Protein AF-A0A7S3UJT7-F1 (afdb_monomer)

Organism: Oxyrrhis marina (NCBI:txid2969)

Mean predicted aligned error: 4.23 Å

pLDDT: mean 93.32, std 10.32, range [44.09, 98.62]

Radius of gyration: 15.83 Å; Cα contacts (8 Å, |Δi|>4): 111; chains: 1; bounding box: 47×29×39 Å

Secondary structure (DSSP, 8-state):
-----S---------TTHHHHHHHHHHHHTTT----HHHHHHHHHHHHHTT-PPPHHHHHHHHHHHHHHHHHHHHT---HHHHHHHHHHHHHHHHHHHHHHHHHTT-------GGG-

Nearest PDB structures (foldseek):
  2cdq-assembly1_B  TM=8.897E-01  e=4.610E-05  Arabidopsis thaliana
  3c1m-assembly1_A  TM=7.711E-01  e=3.279E-04  Methanocaldococcus jannaschii
  3c1m-assembly1_D  TM=7.406E-01  e=3.657E-04  Methanocaldococcus jannaschii

Structure (mmCIF, N/CA/C/O backbone):
data_AF-A0A7S3UJT7-F1
#
_entry.id   AF-A0A7S3UJT7-F1
#
loop_
_atom_site.group_PDB
_atom_site.id
_atom_site.type_symbol
_atom_site.label_atom_id
_atom_site.label_alt_id
_atom_site.label_comp_id
_atom_site.label_asym_id
_atom_site.label_entity_id
_atom_site.label_seq_id
_atom_site.pdbx_PDB_ins_code
_atom_site.Cartn_x
_atom_site.Cartn_y
_atom_site.Cartn_z
_atom_site.occupancy
_atom_site.B_iso_or_equiv
_atom_site.auth_seq_id
_atom_site.auth_comp_id
_atom_site.auth_asym_id
_atom_site.auth_atom_id
_atom_site.pdbx_PDB_model_num
ATOM 1 N N . MET A 1 1 ? -31.298 -4.254 21.077 1.00 44.09 1 MET A N 1
ATOM 2 C CA . MET A 1 1 ? -30.503 -4.609 19.887 1.00 44.09 1 MET A CA 1
ATOM 3 C C . MET A 1 1 ? -29.507 -5.642 20.357 1.00 44.09 1 MET A C 1
ATOM 5 O O . MET A 1 1 ? -28.674 -5.320 21.192 1.00 44.09 1 MET A O 1
ATOM 9 N N . ASP A 1 2 ? -29.751 -6.896 19.992 1.00 46.78 2 ASP A N 1
ATOM 10 C CA . ASP A 1 2 ? -29.018 -8.056 20.496 1.00 46.78 2 ASP A CA 1
ATOM 11 C C . ASP A 1 2 ? -27.596 -8.023 19.927 1.00 46.78 2 ASP A C 1
ATOM 13 O O . ASP A 1 2 ? -27.404 -7.945 18.712 1.00 46.78 2 ASP A O 1
ATOM 17 N N . GLY A 1 3 ? -26.616 -7.927 20.822 1.00 50.81 3 GLY A N 1
ATOM 18 C CA . GLY A 1 3 ? -25.217 -7.734 20.475 1.00 50.81 3 GLY A CA 1
ATOM 19 C C . GLY A 1 3 ? -24.669 -8.958 19.756 1.00 50.81 3 GLY A C 1
ATOM 20 O O . GLY A 1 3 ? -24.910 -10.088 20.178 1.00 50.81 3 GLY A O 1
ATOM 21 N N . MET A 1 4 ? -23.894 -8.735 18.693 1.00 53.97 4 MET A N 1
ATOM 22 C CA . MET A 1 4 ? -23.047 -9.772 18.109 1.00 53.97 4 MET A CA 1
ATOM 23 C C . MET A 1 4 ? -22.121 -10.328 19.199 1.00 53.97 4 MET A C 1
ATOM 25 O O . MET A 1 4 ? -21.079 -9.759 19.507 1.00 53.97 4 MET A O 1
ATOM 29 N N . ARG A 1 5 ? -22.521 -11.444 19.815 1.00 59.72 5 ARG A N 1
ATOM 30 C CA . ARG A 1 5 ? -21.665 -12.269 20.667 1.00 59.72 5 ARG A CA 1
ATOM 31 C C . ARG A 1 5 ? -20.735 -13.064 19.756 1.00 59.72 5 ARG A C 1
ATOM 33 O O . ARG A 1 5 ? -21.047 -14.184 19.368 1.00 59.72 5 ARG A O 1
ATOM 40 N N . GLY A 1 6 ? -19.611 -12.464 19.394 1.00 71.25 6 GLY A N 1
ATOM 41 C CA . GLY A 1 6 ? -18.536 -13.121 18.661 1.00 71.25 6 GLY A CA 1
ATOM 42 C C . GLY A 1 6 ? -17.359 -12.177 18.453 1.00 71.25 6 GLY A C 1
ATOM 43 O O . GLY A 1 6 ? -17.537 -10.964 18.477 1.00 71.25 6 GLY A O 1
ATOM 44 N N . ASN A 1 7 ? -16.171 -12.744 18.242 1.00 82.31 7 ASN A N 1
ATOM 45 C CA . ASN A 1 7 ? -15.008 -12.026 17.721 1.00 82.31 7 ASN A CA 1
ATOM 46 C C . ASN A 1 7 ? -14.994 -12.242 16.197 1.00 82.31 7 ASN A C 1
ATOM 48 O O . ASN A 1 7 ? -14.422 -13.240 15.750 1.00 82.31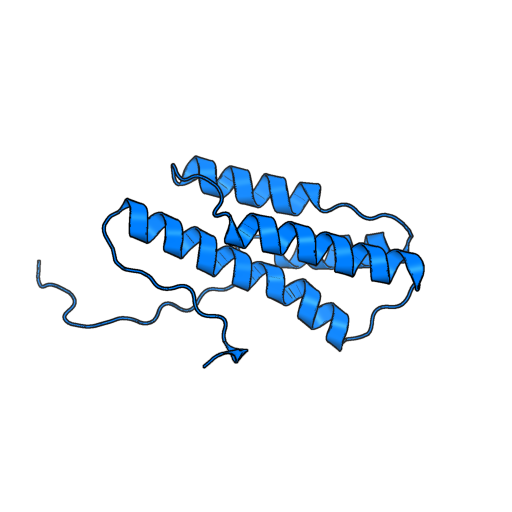 7 ASN A O 1
ATOM 52 N N . PRO A 1 8 ? -15.702 -11.418 15.396 1.00 90.25 8 PRO A N 1
ATOM 53 C CA . PRO A 1 8 ? -15.793 -11.630 13.958 1.00 90.25 8 PRO A CA 1
ATOM 54 C C . PRO A 1 8 ? -14.433 -11.434 13.285 1.00 90.25 8 PRO A C 1
ATOM 56 O O . PRO A 1 8 ? -13.636 -10.590 13.692 1.00 90.25 8 PRO A O 1
ATOM 59 N N . VAL A 1 9 ? -14.206 -12.186 12.209 1.00 93.06 9 VAL A N 1
ATOM 60 C CA . VAL A 1 9 ? -13.088 -11.965 11.289 1.00 93.06 9 VAL A CA 1
ATOM 61 C C . VAL A 1 9 ? -13.619 -11.208 10.080 1.00 93.06 9 VAL A C 1
ATOM 63 O O . VAL A 1 9 ? -14.593 -11.630 9.457 1.00 93.06 9 VAL A O 1
ATOM 66 N N . VAL A 1 10 ? -12.980 -10.087 9.756 1.00 93.69 10 VAL A N 1
ATOM 67 C CA . VAL A 1 10 ? -13.299 -9.274 8.580 1.00 93.69 10 VAL A CA 1
ATOM 68 C C . VAL A 1 10 ? -12.229 -9.525 7.525 1.00 93.69 10 VAL A C 1
ATOM 70 O O . VAL A 1 10 ? -11.044 -9.351 7.797 1.00 93.69 10 VAL A O 1
ATOM 73 N N . VAL A 1 11 ? -12.647 -9.933 6.328 1.00 94.81 11 VAL A N 1
ATOM 74 C CA . VAL A 1 11 ? -11.761 -10.139 5.174 1.00 94.81 11 VAL A CA 1
ATOM 75 C C . VAL A 1 11 ? -11.966 -8.982 4.207 1.00 94.81 11 VAL A C 1
ATOM 77 O O . VAL A 1 11 ? -13.104 -8.671 3.854 1.00 94.81 11 VAL A O 1
ATOM 80 N N . LEU A 1 12 ? -10.873 -8.340 3.797 1.00 93.75 12 LEU A N 1
ATOM 81 C CA . LEU A 1 12 ? -10.897 -7.167 2.927 1.00 93.75 12 LEU A CA 1
ATOM 82 C C . LEU A 1 12 ? -10.140 -7.431 1.630 1.00 93.75 12 LEU A C 1
ATOM 84 O O . LEU A 1 12 ? -9.112 -8.102 1.62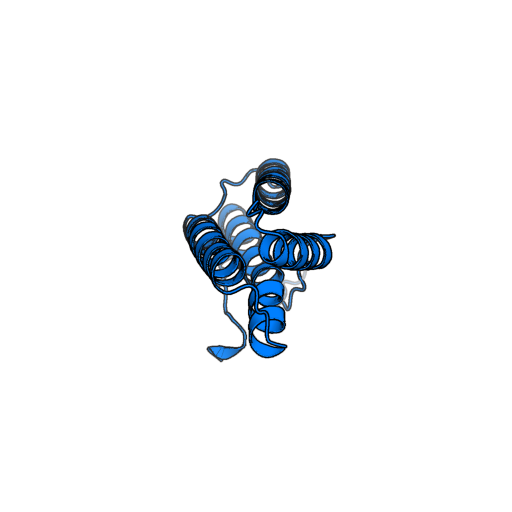3 1.00 93.75 12 LEU A O 1
ATOM 88 N N . SER A 1 13 ? -10.643 -6.838 0.553 1.00 93.12 13 SER A N 1
ATOM 89 C CA . SER A 1 13 ? -9.900 -6.636 -0.691 1.00 93.12 13 SER A CA 1
ATOM 90 C C . SER A 1 13 ? -9.244 -5.252 -0.695 1.00 93.12 13 SER A C 1
ATOM 92 O O . SER A 1 13 ? -9.559 -4.399 0.137 1.00 93.12 13 SER A O 1
ATOM 94 N N . ALA A 1 14 ? -8.389 -4.992 -1.686 1.00 92.12 14 ALA A N 1
ATOM 95 C CA . ALA A 1 14 ? -7.871 -3.652 -1.938 1.00 92.12 14 ALA A CA 1
ATOM 96 C C . ALA A 1 14 ? -9.003 -2.618 -2.126 1.00 92.12 14 ALA A C 1
ATOM 98 O O . ALA A 1 14 ? -10.086 -2.915 -2.637 1.00 92.12 14 ALA A O 1
ATOM 99 N N . MET A 1 15 ? -8.748 -1.373 -1.722 1.00 88.31 15 MET A N 1
ATOM 100 C CA .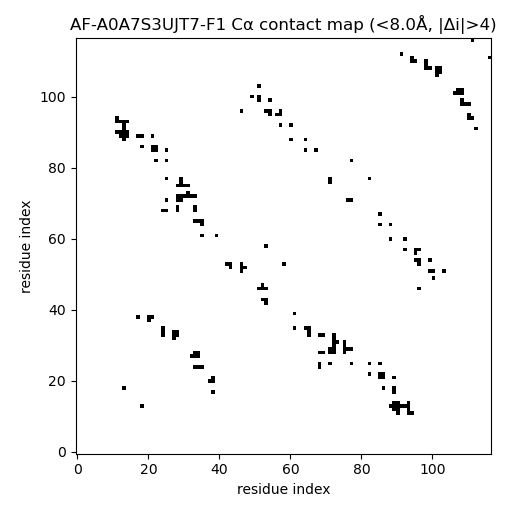 MET A 1 15 ? -9.766 -0.319 -1.692 1.00 88.31 15 MET A CA 1
ATOM 101 C C . MET A 1 15 ? -9.999 0.309 -3.070 1.00 88.31 15 MET A C 1
ATOM 103 O O . MET A 1 15 ? -9.153 1.027 -3.609 1.00 88.31 15 MET A O 1
ATOM 107 N N . GLY A 1 16 ? -11.192 0.115 -3.629 1.00 87.62 16 GLY A N 1
ATOM 108 C CA . GLY A 1 16 ? -11.600 0.776 -4.868 1.00 87.62 16 GLY A CA 1
ATOM 109 C C . GLY A 1 16 ? -10.712 0.388 -6.054 1.00 87.62 16 GLY A C 1
ATOM 110 O O . GLY A 1 16 ? -10.709 -0.761 -6.478 1.00 87.62 16 GLY A O 1
ATOM 111 N N . LYS A 1 17 ? -9.980 1.356 -6.622 1.00 85.75 17 LYS A N 1
ATOM 112 C CA . LYS A 1 17 ? -9.134 1.153 -7.816 1.00 85.75 17 LYS A CA 1
ATOM 113 C C . LYS A 1 17 ? -7.652 0.904 -7.500 1.00 85.75 17 LYS A C 1
ATOM 115 O O . LYS A 1 17 ? -6.847 0.900 -8.432 1.00 85.75 17 LYS A O 1
ATOM 120 N N . THR A 1 18 ? -7.272 0.687 -6.236 1.00 89.94 18 THR A N 1
ATOM 121 C CA . THR A 1 18 ? -5.848 0.579 -5.847 1.00 89.94 18 THR A CA 1
ATOM 122 C C . THR A 1 18 ? -5.111 -0.545 -6.564 1.00 89.94 18 THR A C 1
ATOM 124 O O . THR A 1 18 ? -3.987 -0.320 -6.994 1.00 89.94 18 THR A O 1
ATOM 127 N N . THR A 1 19 ? -5.730 -1.708 -6.791 1.00 92.44 19 THR A N 1
ATOM 128 C CA . THR A 1 19 ? -5.102 -2.796 -7.567 1.00 92.44 19 THR A CA 1
ATOM 129 C C . THR A 1 19 ? -4.664 -2.332 -8.957 1.00 92.44 19 THR A C 1
ATOM 131 O O . THR A 1 19 ? -3.531 -2.573 -9.365 1.00 92.44 19 THR A O 1
ATOM 134 N N . ASN A 1 20 ? -5.520 -1.590 -9.665 1.00 95.44 20 ASN A N 1
ATOM 135 C CA . ASN A 1 20 ? -5.188 -1.070 -10.992 1.00 95.44 20 ASN A CA 1
ATOM 136 C C . ASN A 1 20 ? -4.097 0.007 -10.928 1.00 95.44 20 ASN A C 1
ATOM 138 O O . ASN A 1 20 ? -3.238 0.057 -11.806 1.00 95.44 20 ASN A O 1
ATOM 142 N N . MET A 1 21 ? -4.109 0.854 -9.893 1.00 97.38 21 MET A N 1
ATOM 143 C CA . MET A 1 21 ? -3.063 1.862 -9.679 1.00 97.38 21 MET A CA 1
ATOM 144 C C . MET A 1 21 ? -1.700 1.207 -9.431 1.00 97.38 21 MET A C 1
ATOM 146 O O . MET A 1 21 ? -0.706 1.638 -10.002 1.00 97.38 21 MET A O 1
ATOM 150 N N . LEU A 1 22 ? -1.664 0.135 -8.636 1.00 98.00 22 LEU A N 1
ATOM 151 C CA . LEU A 1 22 ? -0.456 -0.633 -8.333 1.00 98.00 22 LEU A CA 1
ATOM 152 C C . LEU A 1 22 ? 0.124 -1.306 -9.583 1.00 98.00 22 LEU A C 1
ATOM 154 O O . LEU A 1 22 ? 1.323 -1.208 -9.833 1.00 98.00 22 LEU A O 1
ATOM 158 N N . LEU A 1 23 ? -0.728 -1.927 -10.404 1.00 97.06 23 LEU A N 1
ATOM 159 C CA . LEU A 1 23 ? -0.314 -2.510 -11.683 1.00 97.06 23 LEU A CA 1
ATOM 160 C C . LEU A 1 23 ? 0.212 -1.438 -12.649 1.00 97.06 23 LEU A C 1
ATOM 162 O O . LEU A 1 23 ? 1.278 -1.602 -13.232 1.00 97.06 23 LEU A O 1
ATOM 166 N N . THR A 1 24 ? -0.478 -0.299 -12.744 1.00 97.69 24 THR A N 1
ATOM 167 C CA . THR A 1 24 ? -0.041 0.835 -13.577 1.00 97.69 24 THR A CA 1
ATOM 168 C C . THR A 1 24 ? 1.304 1.401 -13.111 1.00 97.69 24 THR A C 1
ATOM 170 O O . THR A 1 24 ? 2.145 1.770 -13.934 1.00 97.69 24 THR A O 1
ATOM 173 N N . ALA A 1 25 ? 1.528 1.466 -11.796 1.00 97.94 25 ALA A N 1
ATOM 174 C CA . ALA A 1 25 ? 2.795 1.907 -11.226 1.00 97.94 25 ALA A CA 1
ATOM 175 C C . ALA A 1 25 ? 3.931 0.925 -11.559 1.00 97.94 25 ALA A C 1
ATOM 177 O O . ALA A 1 25 ? 5.021 1.366 -11.915 1.00 97.94 25 ALA A O 1
ATOM 178 N N . ALA A 1 26 ? 3.672 -0.387 -11.527 1.00 97.50 26 ALA A N 1
ATOM 179 C CA . ALA A 1 26 ? 4.639 -1.403 -11.949 1.00 97.50 26 ALA A CA 1
ATOM 180 C C . ALA A 1 26 ? 4.993 -1.278 -13.443 1.00 97.50 26 ALA A C 1
ATOM 182 O O . ALA A 1 26 ? 6.172 -1.242 -13.795 1.00 97.50 26 ALA A O 1
ATOM 183 N N . ASP A 1 27 ? 3.989 -1.118 -14.310 1.00 97.44 27 ASP A N 1
ATOM 184 C CA . ASP A 1 27 ? 4.182 -0.915 -15.754 1.00 97.44 27 ASP A CA 1
ATOM 185 C C . ASP A 1 27 ? 4.939 0.382 -16.079 1.00 97.44 27 ASP A C 1
ATOM 187 O O . ASP A 1 27 ? 5.659 0.463 -17.077 1.00 97.44 27 ASP A O 1
ATOM 191 N N . SER A 1 28 ? 4.757 1.422 -15.263 1.00 97.62 28 SER A N 1
ATOM 192 C CA . SER A 1 28 ? 5.482 2.690 -15.404 1.00 97.62 28 SER A CA 1
ATOM 193 C C . SER A 1 28 ? 6.918 2.565 -14.905 1.00 97.62 28 SER A C 1
ATOM 195 O O . SER A 1 28 ? 7.833 3.081 -15.549 1.00 97.62 28 SER A O 1
ATOM 197 N N . ALA A 1 29 ? 7.130 1.819 -13.818 1.00 98.12 29 ALA A N 1
ATOM 198 C CA . ALA A 1 29 ? 8.456 1.535 -13.290 1.00 98.12 29 ALA A CA 1
ATOM 199 C C . ALA A 1 29 ? 9.302 0.772 -14.313 1.00 98.12 29 ALA A C 1
ATOM 201 O O . ALA A 1 29 ? 10.440 1.159 -14.542 1.00 98.12 29 ALA A O 1
ATOM 202 N N . LEU A 1 30 ? 8.731 -0.208 -15.025 1.00 97.38 30 LEU A N 1
ATOM 203 C CA . LEU A 1 30 ? 9.403 -0.883 -16.149 1.00 97.38 30 LEU A CA 1
ATOM 204 C C . LEU A 1 30 ? 9.880 0.074 -17.254 1.00 97.38 30 LEU A C 1
ATOM 206 O O . LEU A 1 30 ? 10.780 -0.260 -18.015 1.00 97.38 30 LEU A O 1
ATOM 210 N N . LYS A 1 31 ? 9.273 1.259 -17.363 1.00 96.69 31 LYS A N 1
ATOM 211 C CA . LYS A 1 31 ? 9.626 2.306 -18.336 1.00 96.69 31 LYS A CA 1
ATOM 212 C C . LYS A 1 31 ? 10.516 3.393 -17.724 1.00 96.69 31 LYS A C 1
ATOM 214 O O . LYS A 1 31 ? 10.659 4.466 -18.307 1.00 96.69 31 LYS A O 1
ATOM 219 N N . GLY A 1 32 ? 11.067 3.153 -16.535 1.00 96.19 32 GLY A N 1
ATOM 220 C CA . GLY A 1 32 ? 11.964 4.074 -15.841 1.00 96.19 32 GLY A CA 1
ATOM 221 C C . GLY A 1 32 ? 11.271 5.137 -14.982 1.00 96.19 32 GLY A C 1
ATOM 222 O O . GLY A 1 32 ? 11.935 6.058 -14.513 1.00 96.19 32 GLY A O 1
ATOM 223 N N . THR A 1 33 ? 9.946 5.072 -14.796 1.00 97.75 33 THR A N 1
ATOM 224 C CA . THR A 1 33 ? 9.188 6.084 -14.036 1.00 97.75 33 THR A CA 1
ATOM 225 C C . THR A 1 33 ? 8.595 5.492 -12.764 1.00 97.75 33 THR A C 1
ATOM 227 O O . THR A 1 33 ? 7.697 4.656 -12.819 1.00 97.75 33 THR A O 1
ATOM 230 N N . VAL A 1 34 ? 9.052 5.973 -11.607 1.00 98.06 34 VAL A N 1
ATOM 231 C CA . VAL A 1 34 ? 8.531 5.570 -10.295 1.00 98.06 34 VAL A CA 1
ATOM 232 C C . VAL A 1 34 ? 7.651 6.676 -9.734 1.00 98.06 34 VAL A C 1
ATOM 234 O O . VAL A 1 34 ? 8.138 7.757 -9.409 1.00 98.06 34 VAL A O 1
ATOM 237 N N . ASP A 1 35 ? 6.364 6.384 -9.581 1.00 97.62 35 ASP A N 1
ATOM 238 C CA . ASP A 1 35 ? 5.403 7.288 -8.959 1.00 97.62 35 ASP A CA 1
ATOM 239 C C . ASP A 1 35 ? 4.385 6.499 -8.129 1.00 97.62 35 ASP A C 1
ATOM 241 O O . ASP A 1 35 ? 3.703 5.604 -8.628 1.00 97.62 35 ASP A O 1
ATOM 245 N N . ILE A 1 36 ? 4.302 6.836 -6.841 1.00 98.06 36 ILE A N 1
ATOM 246 C CA . ILE A 1 36 ? 3.325 6.270 -5.902 1.00 98.06 36 ILE A CA 1
ATOM 247 C C . ILE A 1 36 ? 2.271 7.290 -5.468 1.00 98.06 36 ILE A C 1
ATOM 249 O O . ILE A 1 36 ? 1.359 6.927 -4.723 1.00 98.06 36 ILE A O 1
ATOM 253 N N . SER A 1 37 ? 2.368 8.544 -5.924 1.00 98.19 37 SER A N 1
ATOM 254 C CA . SER A 1 37 ? 1.458 9.620 -5.523 1.00 98.19 37 SER A CA 1
ATOM 255 C C . SER A 1 37 ? -0.020 9.275 -5.733 1.00 98.19 37 SER A C 1
ATOM 257 O O . SER A 1 37 ? -0.782 9.500 -4.795 1.00 98.19 37 SER A O 1
ATOM 259 N N . PRO A 1 38 ? -0.458 8.583 -6.812 1.00 97.69 38 PRO A N 1
ATOM 260 C CA . PRO A 1 38 ? -1.875 8.249 -6.964 1.00 97.69 38 PRO A CA 1
ATOM 261 C C . PRO A 1 38 ? -2.395 7.309 -5.868 1.00 97.69 38 PRO A C 1
ATOM 263 O O . PRO A 1 38 ? -3.540 7.430 -5.437 1.00 97.69 38 PRO A O 1
ATOM 266 N N . ILE A 1 39 ? -1.559 6.372 -5.405 1.00 97.94 39 ILE A N 1
ATOM 267 C CA . ILE A 1 39 ? -1.909 5.432 -4.332 1.00 97.94 39 ILE A CA 1
ATOM 268 C C . ILE A 1 39 ? -1.948 6.168 -2.989 1.00 97.94 39 ILE A C 1
ATOM 270 O O . ILE A 1 39 ? -2.870 5.960 -2.195 1.00 97.94 39 ILE A O 1
ATOM 274 N N . VAL A 1 40 ? -0.962 7.034 -2.741 1.00 98.19 40 VAL A N 1
ATOM 275 C CA . VAL A 1 40 ? -0.857 7.829 -1.511 1.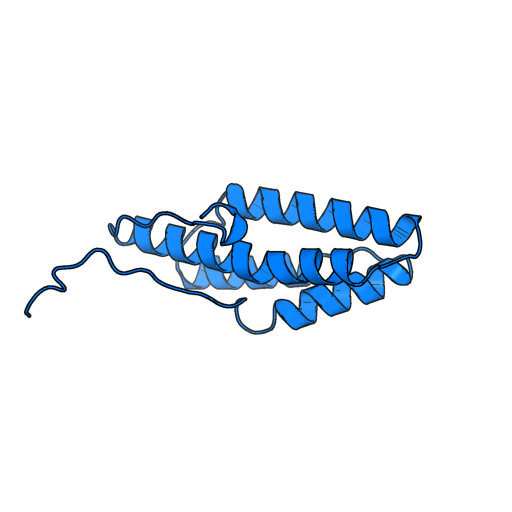00 98.19 40 VAL A CA 1
ATOM 276 C C . VAL A 1 40 ? -2.035 8.793 -1.388 1.00 98.19 40 VAL A C 1
ATOM 278 O O . VAL A 1 40 ? -2.715 8.790 -0.364 1.00 98.19 40 VAL A O 1
ATOM 281 N N . ASP A 1 41 ? -2.321 9.561 -2.435 1.00 97.81 41 ASP A N 1
ATOM 282 C CA . ASP A 1 41 ? -3.386 10.564 -2.448 1.00 97.81 41 ASP A CA 1
ATOM 283 C C . ASP A 1 41 ? -4.762 9.915 -2.311 1.00 97.81 41 ASP A C 1
ATOM 285 O O . ASP A 1 41 ? -5.593 10.373 -1.527 1.00 97.81 41 ASP A O 1
ATOM 289 N N . PHE A 1 42 ? -4.987 8.790 -3.001 1.00 97.44 42 PHE A N 1
ATOM 290 C CA . PHE A 1 42 ? -6.215 8.019 -2.839 1.00 97.44 42 PHE A CA 1
ATOM 291 C C . PHE A 1 42 ? -6.387 7.535 -1.394 1.00 97.44 42 PHE A C 1
ATOM 293 O O . PHE A 1 42 ? -7.457 7.692 -0.810 1.00 97.44 42 PHE A O 1
ATOM 300 N N . THR A 1 43 ? -5.332 6.979 -0.795 1.00 97.38 43 THR A N 1
ATOM 301 C CA . THR A 1 43 ? -5.384 6.477 0.585 1.00 97.38 43 THR A CA 1
ATOM 302 C C . THR A 1 43 ? -5.623 7.607 1.586 1.00 97.38 43 THR A C 1
ATOM 304 O O . THR A 1 43 ? -6.450 7.458 2.485 1.00 97.38 43 THR A O 1
ATOM 307 N N . ARG A 1 44 ? -4.955 8.754 1.410 1.00 97.69 44 ARG A N 1
ATOM 308 C CA . ARG A 1 44 ? -5.140 9.951 2.243 1.00 97.69 44 ARG A CA 1
ATOM 309 C C . ARG A 1 44 ? -6.551 10.509 2.138 1.00 97.69 44 ARG A C 1
ATOM 311 O O . ARG A 1 44 ? -7.140 10.807 3.169 1.00 97.69 44 ARG A O 1
ATOM 318 N N . GLY A 1 45 ? -7.121 10.566 0.935 1.00 97.56 45 GLY A N 1
ATOM 319 C CA . GLY A 1 45 ? -8.507 10.995 0.744 1.00 97.56 45 GLY A CA 1
ATOM 320 C C . GLY A 1 45 ? -9.515 10.084 1.452 1.00 97.56 45 GLY A C 1
ATOM 321 O O . GLY A 1 45 ? -10.507 10.565 1.995 1.00 97.56 45 GLY A O 1
ATOM 322 N N . ILE A 1 46 ? -9.257 8.770 1.513 1.00 96.88 46 ILE A N 1
ATOM 323 C CA . ILE A 1 46 ? -10.103 7.869 2.307 1.00 96.88 46 ILE A CA 1
ATOM 324 C C . ILE A 1 46 ? -9.905 8.092 3.809 1.00 96.88 46 ILE A C 1
ATOM 326 O O . ILE A 1 46 ? -10.895 8.155 4.533 1.00 96.88 46 ILE A O 1
ATOM 330 N N . ALA A 1 47 ? -8.663 8.219 4.279 1.00 97.12 47 ALA A N 1
ATOM 331 C CA . ALA A 1 47 ? -8.381 8.491 5.688 1.00 97.12 47 ALA A CA 1
ATOM 332 C C . ALA A 1 47 ? -9.078 9.782 6.157 1.00 97.12 47 ALA A C 1
ATOM 334 O O . ALA A 1 47 ? -9.795 9.769 7.157 1.00 97.12 47 ALA A O 1
ATOM 335 N N . GLU A 1 48 ? -8.983 10.852 5.363 1.00 97.75 48 GLU A N 1
ATOM 336 C CA . GLU A 1 48 ? -9.686 12.115 5.596 1.00 97.75 48 GLU A CA 1
ATOM 337 C C . GLU A 1 48 ? -11.209 11.923 5.641 1.00 97.75 48 GLU A C 1
ATOM 339 O O . GLU A 1 48 ? -11.859 12.364 6.588 1.00 97.75 48 GLU A O 1
ATOM 344 N N . GLY A 1 49 ? -11.787 11.205 4.671 1.00 97.44 49 GLY A N 1
ATOM 345 C CA . GLY A 1 49 ? -13.224 10.914 4.640 1.00 97.44 49 GLY A CA 1
ATOM 346 C C . GLY A 1 49 ? -13.722 10.068 5.820 1.00 97.44 49 GLY A C 1
ATOM 347 O O . GLY A 1 49 ? -14.895 10.148 6.182 1.00 97.44 49 GLY A O 1
ATOM 348 N N . LEU A 1 50 ? -12.838 9.279 6.433 1.00 96.88 50 LEU A N 1
ATOM 349 C CA . LEU A 1 50 ? -13.098 8.510 7.652 1.00 96.88 50 LEU A CA 1
ATOM 350 C C . LEU A 1 50 ? -12.798 9.299 8.938 1.00 96.88 50 LEU A C 1
ATOM 352 O O . LEU A 1 50 ? -13.086 8.805 10.028 1.00 96.88 50 LEU A O 1
ATOM 356 N N . GLY A 1 51 ? -12.236 10.507 8.830 1.00 97.56 51 GLY A N 1
ATOM 357 C CA . GLY A 1 51 ? -11.836 11.325 9.972 1.00 97.56 51 GLY A CA 1
ATOM 358 C C . GLY A 1 51 ? -10.666 10.737 10.763 1.00 97.56 51 GLY A C 1
ATOM 359 O O . GLY A 1 51 ? -10.612 10.910 11.979 1.00 97.56 51 GLY A O 1
ATOM 360 N N . ILE A 1 52 ? -9.760 10.018 10.095 1.00 97.81 52 ILE A N 1
ATOM 361 C CA . ILE A 1 52 ? -8.565 9.423 10.702 1.00 97.81 52 ILE A CA 1
ATOM 362 C C . ILE A 1 52 ? -7.290 9.953 10.048 1.00 97.81 52 ILE A C 1
ATOM 364 O O . ILE A 1 52 ? -7.289 10.386 8.895 1.00 97.81 52 ILE A O 1
ATOM 368 N N . GLU A 1 53 ? -6.179 9.869 10.772 1.00 96.69 53 GLU A N 1
ATOM 369 C CA . GLU A 1 53 ? -4.856 10.036 10.177 1.00 96.69 53 GLU A CA 1
ATOM 370 C C . GLU A 1 53 ? -4.421 8.741 9.478 1.00 96.69 53 GLU A C 1
ATOM 372 O O . GLU A 1 53 ? -4.865 7.642 9.822 1.00 96.69 53 GLU A O 1
ATOM 377 N N . VAL A 1 54 ? -3.542 8.856 8.480 1.00 97.56 54 VAL A N 1
ATOM 378 C CA . VAL A 1 54 ? -2.949 7.670 7.852 1.00 97.56 54 VAL A CA 1
ATOM 379 C C . VAL A 1 54 ? -2.048 6.973 8.879 1.00 97.56 54 VAL A C 1
ATOM 381 O O . VAL A 1 54 ? -1.122 7.608 9.386 1.00 97.56 54 VAL A O 1
ATOM 384 N N . PRO A 1 55 ? -2.260 5.676 9.178 1.00 97.19 55 PRO A N 1
ATOM 385 C CA . PRO A 1 55 ? -1.446 4.974 10.163 1.00 97.19 55 PRO A CA 1
ATOM 386 C C . PRO A 1 55 ? 0.029 4.940 9.766 1.00 97.19 55 PRO A C 1
ATOM 388 O O . PRO A 1 55 ? 0.359 4.713 8.601 1.00 97.19 55 PRO A O 1
ATOM 391 N N . GLN A 1 56 ? 0.930 5.021 10.747 1.00 97.81 56 GLN A N 1
ATOM 392 C CA . GLN A 1 56 ? 2.375 4.895 10.510 1.00 97.81 56 GLN A CA 1
ATOM 393 C C . GLN A 1 56 ? 2.741 3.599 9.760 1.00 97.81 56 GLN A C 1
ATOM 395 O O . GLN A 1 56 ? 3.606 3.596 8.888 1.00 97.81 56 GLN A O 1
ATOM 400 N N . SER A 1 57 ? 2.027 2.504 10.036 1.00 97.50 57 SER A N 1
ATOM 401 C CA . SER A 1 57 ? 2.214 1.226 9.340 1.00 97.50 57 SER A CA 1
ATOM 402 C C . SER A 1 57 ? 1.835 1.275 7.852 1.00 97.50 57 SER A C 1
ATOM 404 O O . SER A 1 57 ? 2.344 0.481 7.068 1.00 97.50 57 SER A O 1
ATOM 406 N N . VAL A 1 58 ? 0.962 2.196 7.436 1.00 98.25 58 VAL A N 1
ATOM 407 C CA . VAL A 1 58 ? 0.641 2.450 6.023 1.00 98.25 58 VAL A CA 1
ATOM 408 C C . VAL A 1 58 ? 1.724 3.310 5.370 1.00 98.25 58 VAL A C 1
ATOM 410 O O . VAL A 1 58 ? 2.135 3.013 4.251 1.00 98.25 58 VAL A O 1
ATOM 413 N N . GLU A 1 59 ? 2.257 4.309 6.075 1.00 98.31 59 GLU A N 1
ATOM 414 C CA . GLU A 1 59 ? 3.401 5.095 5.588 1.00 98.31 59 GLU A CA 1
ATOM 415 C C . GLU A 1 59 ? 4.637 4.201 5.348 1.00 98.31 59 GLU A C 1
ATOM 417 O O . GLU A 1 59 ? 5.324 4.318 4.330 1.00 98.31 59 GLU A O 1
ATOM 422 N N . GLU A 1 60 ? 4.878 3.214 6.213 1.00 98.38 60 GLU A N 1
ATOM 423 C CA . GLU A 1 60 ? 5.913 2.188 6.009 1.00 98.38 60 GLU A CA 1
ATOM 424 C C . GLU A 1 60 ? 5.665 1.332 4.757 1.00 98.38 60 GLU A C 1
ATOM 426 O O . GLU A 1 60 ? 6.605 1.020 4.016 1.00 98.38 60 GLU A O 1
ATOM 431 N N . LEU A 1 61 ? 4.404 0.989 4.474 1.00 98.38 61 LEU A N 1
ATOM 432 C CA . LEU A 1 61 ? 4.029 0.281 3.250 1.00 98.38 61 LEU A CA 1
ATOM 433 C C . LEU A 1 61 ? 4.281 1.132 2.003 1.00 98.38 61 LEU A C 1
ATOM 435 O O . LEU A 1 61 ? 4.769 0.595 1.010 1.00 98.38 61 LEU A O 1
ATOM 439 N N . PHE A 1 62 ? 4.027 2.442 2.040 1.00 98.62 62 PHE A N 1
ATOM 440 C CA . PHE A 1 62 ? 4.363 3.336 0.927 1.00 98.62 62 PHE A CA 1
ATOM 441 C C . PHE A 1 62 ? 5.867 3.392 0.670 1.00 98.62 62 PHE A C 1
ATOM 443 O O . PHE A 1 62 ? 6.307 3.298 -0.478 1.00 98.62 62 PHE A O 1
ATOM 450 N N . GLN A 1 63 ? 6.674 3.476 1.729 1.00 98.62 63 GLN A N 1
ATOM 451 C CA . GLN A 1 63 ? 8.129 3.431 1.600 1.00 98.62 63 GLN A CA 1
ATOM 452 C C . GLN A 1 63 ? 8.603 2.099 1.010 1.00 98.62 63 GLN A C 1
ATOM 454 O O . GLN A 1 63 ? 9.498 2.078 0.163 1.00 98.62 63 GLN A O 1
ATOM 459 N N . GLN A 1 64 ? 8.011 0.982 1.436 1.00 98.44 64 GLN A N 1
ATOM 460 C CA . GLN A 1 64 ? 8.337 -0.337 0.901 1.00 98.44 64 GLN A CA 1
ATOM 461 C C . GLN A 1 64 ? 7.926 -0.460 -0.576 1.00 98.44 64 GLN A C 1
ATOM 463 O O . GLN A 1 64 ? 8.736 -0.912 -1.384 1.00 98.44 64 GLN A O 1
ATOM 468 N N . LEU A 1 65 ? 6.726 -0.004 -0.947 1.00 98.56 65 LEU A N 1
ATOM 469 C CA . LEU A 1 65 ? 6.248 0.016 -2.332 1.00 98.56 65 LEU A CA 1
ATOM 470 C C . LEU A 1 65 ? 7.180 0.839 -3.232 1.00 98.56 65 LEU A C 1
ATOM 472 O O . LEU A 1 65 ? 7.607 0.357 -4.278 1.00 98.56 65 LEU A O 1
ATOM 476 N N . SER A 1 66 ? 7.560 2.043 -2.796 1.00 98.50 66 SER A N 1
ATOM 477 C CA . SER A 1 66 ? 8.488 2.912 -3.531 1.00 98.50 66 SER A CA 1
ATOM 478 C C . SER A 1 66 ? 9.841 2.234 -3.783 1.00 98.50 66 SER A C 1
ATOM 480 O O . SER A 1 66 ? 10.358 2.261 -4.903 1.00 98.50 66 SER A O 1
ATOM 482 N N . LYS A 1 67 ? 10.389 1.532 -2.780 1.00 98.44 67 LYS A N 1
ATOM 483 C CA . LYS A 1 67 ? 11.636 0.759 -2.926 1.00 98.44 67 LYS A CA 1
ATOM 484 C C . LYS A 1 67 ? 11.506 -0.371 -3.948 1.00 98.44 67 LYS A C 1
ATOM 486 O O . LYS A 1 67 ? 12.413 -0.557 -4.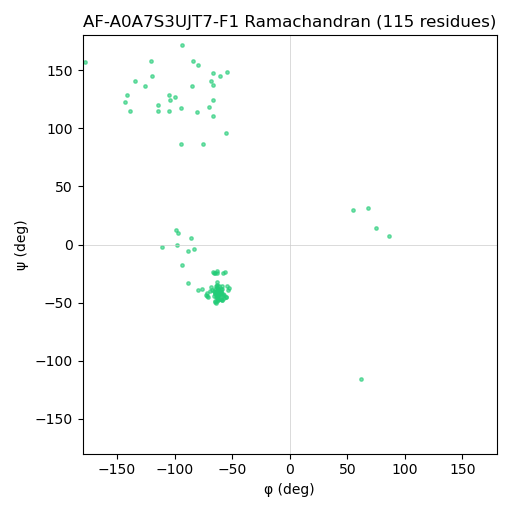755 1.00 98.44 67 LYS A O 1
ATOM 491 N N . VAL A 1 68 ? 10.395 -1.110 -3.931 1.00 98.12 68 VAL A N 1
ATOM 492 C CA . VAL A 1 68 ? 10.139 -2.203 -4.887 1.00 98.12 68 VAL A CA 1
ATOM 493 C C . VAL A 1 68 ? 10.054 -1.663 -6.312 1.00 98.12 68 VAL A C 1
ATOM 495 O O . VAL A 1 68 ? 10.745 -2.169 -7.193 1.00 98.12 68 VAL A O 1
ATOM 498 N N . LEU A 1 69 ? 9.270 -0.604 -6.530 1.00 98.56 69 LEU A N 1
ATOM 499 C CA . LEU A 1 69 ? 9.129 0.030 -7.844 1.00 98.56 69 LEU A CA 1
ATOM 500 C C . LEU A 1 69 ? 10.454 0.621 -8.341 1.00 98.56 69 LEU A C 1
ATOM 502 O O . LEU A 1 69 ? 10.779 0.495 -9.517 1.00 98.56 69 LEU A O 1
ATOM 506 N N . THR A 1 70 ? 11.265 1.189 -7.447 1.00 98.38 70 THR A N 1
ATOM 507 C CA . THR A 1 70 ? 12.627 1.633 -7.781 1.00 98.38 70 THR A CA 1
ATOM 508 C C . THR A 1 70 ? 13.499 0.467 -8.240 1.00 98.38 70 THR A C 1
ATOM 510 O O . THR A 1 70 ? 14.196 0.589 -9.240 1.00 98.38 70 THR A O 1
ATOM 513 N N . GLY A 1 71 ? 13.433 -0.684 -7.564 1.00 97.94 71 GLY A N 1
ATOM 514 C CA . GLY A 1 71 ? 14.138 -1.892 -7.996 1.00 97.94 71 GLY A CA 1
ATOM 515 C C . GLY A 1 71 ? 13.739 -2.333 -9.407 1.00 97.94 71 GLY A C 1
ATOM 516 O O . GLY A 1 71 ? 14.611 -2.610 -10.225 1.00 97.94 71 GLY A O 1
ATOM 517 N N . ILE A 1 72 ? 12.441 -2.317 -9.717 1.00 97.94 72 ILE A N 1
ATOM 518 C CA . ILE A 1 72 ? 11.920 -2.639 -11.058 1.00 97.94 72 ILE A CA 1
ATOM 519 C C . ILE A 1 72 ? 12.440 -1.645 -12.095 1.00 97.94 72 ILE A C 1
ATOM 521 O O . ILE A 1 72 ? 12.900 -2.054 -13.152 1.00 97.94 72 ILE A O 1
ATOM 525 N N . SER A 1 73 ? 12.437 -0.351 -11.773 1.00 98.12 73 SER A N 1
ATOM 526 C CA . SER A 1 73 ? 12.943 0.690 -12.670 1.00 98.12 73 SER A CA 1
ATOM 527 C C . SER A 1 73 ? 14.439 0.600 -12.954 1.00 98.12 73 SER A C 1
ATOM 529 O O . SER A 1 73 ? 14.878 1.123 -13.973 1.00 98.12 73 SER A O 1
ATOM 531 N N . LEU A 1 74 ? 15.226 -0.005 -12.065 1.00 97.88 74 LEU A N 1
ATOM 532 C CA . LEU A 1 74 ? 16.667 -0.177 -12.258 1.00 97.88 74 LEU A CA 1
ATOM 533 C C . LEU A 1 74 ? 17.008 -1.472 -12.998 1.00 97.88 74 LEU A C 1
ATOM 535 O O . LEU A 1 74 ? 18.016 -1.526 -13.697 1.00 97.88 74 LEU A O 1
ATOM 539 N N . LEU A 1 75 ? 16.210 -2.519 -12.789 1.00 96.88 75 LEU A N 1
ATOM 540 C CA . LEU A 1 75 ? 16.441 -3.846 -13.361 1.00 96.88 75 LEU A CA 1
ATOM 541 C C . LEU A 1 75 ? 15.702 -4.065 -14.684 1.00 96.88 75 LEU A C 1
ATOM 543 O O . LEU A 1 75 ? 16.051 -4.992 -15.407 1.00 96.88 75 LEU A O 1
ATOM 547 N N . GLU A 1 76 ? 14.690 -3.243 -14.972 1.00 95.69 76 GLU A N 1
ATOM 548 C CA . GLU A 1 76 ? 13.796 -3.364 -16.132 1.00 95.69 76 GLU A CA 1
ATOM 549 C C . GLU A 1 76 ? 13.118 -4.745 -16.228 1.00 95.69 76 GLU A C 1
ATOM 551 O O . GLU A 1 76 ? 12.783 -5.222 -17.311 1.00 95.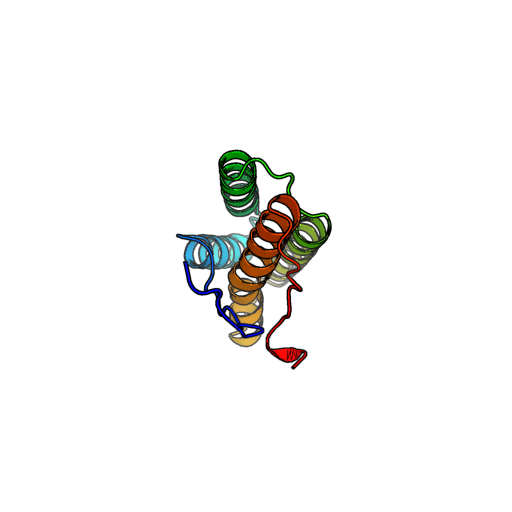69 76 GLU A O 1
ATOM 556 N N . ASP A 1 77 ? 12.893 -5.391 -15.079 1.00 94.25 77 ASP A N 1
ATOM 557 C CA . ASP A 1 77 ? 12.296 -6.722 -14.984 1.00 94.25 77 ASP A CA 1
ATOM 558 C C . ASP A 1 77 ? 11.210 -6.777 -13.903 1.00 94.25 77 ASP A C 1
ATOM 560 O O . ASP A 1 77 ? 11.338 -6.211 -12.811 1.00 94.25 77 ASP A O 1
ATOM 564 N N . VAL A 1 78 ? 10.134 -7.502 -14.207 1.00 94.25 78 VAL A N 1
ATOM 565 C CA . VAL A 1 78 ? 9.067 -7.825 -13.264 1.00 94.25 78 VAL A CA 1
ATOM 566 C C . VAL A 1 78 ? 8.646 -9.276 -13.466 1.00 94.25 78 VAL A C 1
ATOM 568 O O . VAL A 1 78 ? 8.100 -9.679 -14.490 1.00 94.25 78 VAL A O 1
ATOM 571 N N . THR A 1 79 ? 8.888 -10.090 -12.445 1.00 95.56 79 THR A N 1
ATOM 572 C CA . THR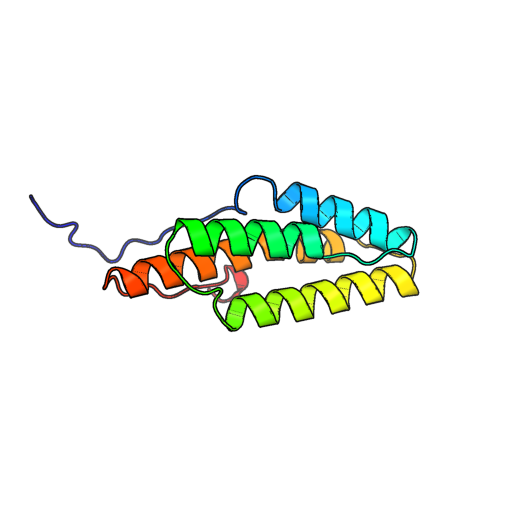 A 1 79 ? 8.407 -11.474 -12.436 1.00 95.56 79 THR A CA 1
ATOM 573 C C . THR A 1 79 ? 6.958 -11.527 -11.940 1.00 95.56 79 THR A C 1
ATOM 575 O O . THR A 1 79 ? 6.555 -10.648 -11.170 1.00 95.56 79 THR A O 1
ATOM 578 N N . PRO A 1 80 ? 6.185 -12.584 -12.260 1.00 95.94 80 PRO A N 1
ATOM 579 C CA . PRO A 1 80 ? 4.838 -12.767 -11.707 1.00 95.94 80 PRO A CA 1
ATOM 580 C C . PRO A 1 80 ? 4.805 -12.685 -10.175 1.00 95.94 80 PRO A C 1
ATOM 582 O O . PRO A 1 80 ? 3.933 -12.051 -9.597 1.00 95.94 80 PRO A O 1
ATOM 585 N N . ARG A 1 81 ? 5.836 -13.218 -9.507 1.00 96.06 81 ARG A N 1
ATOM 586 C CA . ARG A 1 81 ? 5.975 -13.133 -8.047 1.00 96.06 81 ARG A CA 1
ATOM 587 C C . ARG A 1 81 ? 6.111 -11.692 -7.547 1.00 96.06 81 ARG A C 1
ATOM 589 O O . ARG A 1 81 ? 5.575 -11.356 -6.495 1.00 96.06 81 ARG A O 1
ATOM 596 N N . ILE A 1 82 ? 6.867 -10.854 -8.259 1.00 95.31 82 ILE A N 1
ATOM 597 C CA . ILE A 1 82 ? 7.020 -9.436 -7.909 1.00 95.31 82 ILE A CA 1
ATOM 598 C C . ILE A 1 82 ? 5.701 -8.700 -8.164 1.00 95.31 82 ILE A C 1
ATOM 600 O O . ILE A 1 82 ? 5.292 -7.891 -7.336 1.00 95.31 82 ILE A O 1
ATOM 604 N N . GLN A 1 83 ? 5.011 -9.013 -9.262 1.00 95.50 83 GLN A N 1
ATOM 605 C CA . GLN A 1 83 ? 3.703 -8.441 -9.574 1.00 95.50 83 GLN A CA 1
ATOM 606 C C . GLN A 1 83 ? 2.660 -8.771 -8.492 1.00 95.50 83 GLN A C 1
ATOM 608 O O . GLN A 1 83 ? 1.997 -7.860 -7.995 1.00 95.50 83 GLN A O 1
ATOM 613 N N . ASP A 1 84 ? 2.581 -10.031 -8.054 1.00 95.44 84 ASP A N 1
ATOM 614 C CA . ASP A 1 84 ? 1.709 -10.455 -6.950 1.00 95.44 84 ASP A CA 1
ATOM 615 C C . ASP A 1 84 ? 2.052 -9.713 -5.651 1.00 95.44 84 ASP A C 1
ATOM 617 O O . ASP A 1 84 ? 1.172 -9.234 -4.932 1.00 95.44 84 ASP A O 1
ATOM 621 N N . PHE A 1 85 ? 3.349 -9.549 -5.368 1.00 96.50 85 PHE A N 1
ATOM 622 C CA . PHE A 1 85 ? 3.800 -8.798 -4.202 1.00 96.50 85 PHE A CA 1
ATOM 623 C C . PHE A 1 85 ? 3.374 -7.324 -4.259 1.00 96.50 85 PHE A C 1
ATOM 625 O O . PHE A 1 85 ? 2.912 -6.794 -3.249 1.00 96.50 85 PHE A O 1
ATOM 632 N N . ILE A 1 86 ? 3.458 -6.675 -5.424 1.00 97.38 86 ILE A N 1
ATOM 633 C CA . ILE A 1 86 ? 2.997 -5.291 -5.627 1.00 97.38 86 ILE A CA 1
ATOM 634 C C . ILE A 1 86 ? 1.491 -5.177 -5.390 1.00 97.38 86 ILE A C 1
ATOM 636 O O . ILE A 1 86 ? 1.053 -4.289 -4.662 1.00 97.38 86 ILE A O 1
ATOM 640 N N . VAL A 1 87 ? 0.692 -6.081 -5.960 1.00 96.06 87 VAL A N 1
ATOM 641 C CA . VAL A 1 87 ? -0.769 -6.052 -5.794 1.00 96.06 87 VAL A CA 1
ATOM 642 C C . VAL A 1 87 ? -1.171 -6.262 -4.329 1.00 96.06 87 VAL A C 1
ATOM 644 O O . VAL A 1 87 ? -2.095 -5.595 -3.857 1.00 96.06 87 VAL A O 1
ATOM 647 N N . SER A 1 88 ? -0.427 -7.082 -3.574 1.00 96.06 88 SER A N 1
ATOM 648 C CA . SER A 1 88 ? -0.696 -7.331 -2.148 1.00 96.06 88 SER A CA 1
ATOM 649 C C . SER A 1 88 ? -0.679 -6.065 -1.278 1.00 96.06 88 SER A C 1
ATOM 651 O O . SER A 1 88 ? -1.335 -6.021 -0.236 1.00 96.06 88 SER A O 1
ATOM 653 N N . PHE A 1 89 ? 0.024 -5.000 -1.693 1.00 97.69 89 PHE A N 1
ATOM 654 C CA . PHE A 1 89 ? 0.038 -3.741 -0.943 1.00 97.69 89 PHE A CA 1
ATOM 655 C C . PHE A 1 89 ? -1.362 -3.152 -0.782 1.00 97.69 89 PHE A C 1
ATOM 657 O O . PHE A 1 89 ? -1.661 -2.610 0.279 1.00 97.69 89 PHE A O 1
ATOM 664 N N . GLY A 1 90 ? -2.233 -3.293 -1.785 1.00 97.06 90 GLY A N 1
ATOM 665 C CA . GLY A 1 90 ? -3.583 -2.732 -1.734 1.00 97.06 90 GLY A CA 1
ATOM 666 C C . GLY A 1 90 ? -4.404 -3.297 -0.574 1.00 97.06 90 GLY A C 1
ATOM 667 O O . GLY A 1 90 ? -5.054 -2.549 0.157 1.00 97.06 90 GLY A O 1
ATOM 668 N N . GLU A 1 91 ? -4.325 -4.608 -0.359 1.00 96.31 91 GLU A N 1
ATOM 669 C CA . GLU A 1 91 ? -5.029 -5.295 0.727 1.00 96.31 91 GLU A CA 1
ATOM 670 C C . GLU A 1 91 ? -4.406 -4.967 2.088 1.00 96.31 91 GLU A C 1
ATOM 672 O O . GLU A 1 91 ? -5.118 -4.590 3.019 1.00 96.31 91 GLU A O 1
ATOM 677 N N . ARG A 1 92 ? -3.073 -4.988 2.194 1.00 97.12 92 ARG A N 1
ATOM 678 C CA . ARG A 1 92 ? -2.353 -4.648 3.438 1.00 97.12 92 ARG A CA 1
ATOM 679 C C . ARG A 1 92 ? -2.648 -3.230 3.919 1.00 97.12 92 ARG A C 1
ATOM 681 O O . ARG A 1 92 ? -2.786 -3.014 5.126 1.00 97.12 92 ARG A O 1
ATOM 688 N N . ILE A 1 93 ? -2.738 -2.280 2.984 1.00 97.88 93 ILE A N 1
ATOM 689 C CA . ILE A 1 93 ? -3.134 -0.895 3.257 1.00 97.88 93 ILE A CA 1
ATOM 690 C C . ILE A 1 93 ? -4.587 -0.872 3.739 1.00 97.88 93 ILE A C 1
ATOM 692 O O . ILE A 1 93 ? -4.861 -0.309 4.796 1.00 97.88 93 ILE A O 1
ATOM 696 N N . SER A 1 94 ? -5.500 -1.539 3.023 1.00 96.81 94 SER A N 1
ATOM 697 C CA . SER A 1 94 ? -6.930 -1.547 3.365 1.00 96.81 94 SER A CA 1
ATOM 698 C C . SER A 1 94 ? -7.219 -2.044 4.781 1.00 96.81 94 SER A C 1
ATOM 700 O O . SER A 1 94 ? -7.982 -1.421 5.520 1.00 96.81 94 SER A O 1
ATOM 702 N N . VAL A 1 95 ? -6.543 -3.120 5.188 1.00 97.12 95 VAL A N 1
ATOM 703 C CA . VAL A 1 95 ? -6.686 -3.735 6.509 1.00 97.12 95 VAL A CA 1
ATOM 704 C C . VAL A 1 95 ? -6.211 -2.787 7.605 1.00 97.12 95 VAL A C 1
ATOM 706 O O . VAL A 1 95 ? -6.875 -2.661 8.632 1.00 97.12 95 VAL A O 1
ATOM 709 N N . ARG A 1 96 ? -5.105 -2.068 7.387 1.00 97.75 96 ARG A N 1
ATOM 710 C CA . ARG A 1 96 ? -4.570 -1.104 8.361 1.00 97.75 96 ARG A CA 1
ATOM 711 C C . ARG A 1 96 ? -5.437 0.151 8.465 1.00 97.75 96 ARG A C 1
ATOM 713 O O . ARG A 1 96 ? -5.720 0.577 9.579 1.00 97.75 96 ARG A O 1
ATOM 720 N N . VAL A 1 97 ? -5.919 0.687 7.342 1.00 97.62 97 VAL A N 1
ATOM 721 C CA . VAL A 1 97 ? -6.825 1.851 7.327 1.00 97.62 97 VAL A CA 1
ATOM 722 C C . VAL A 1 97 ? -8.140 1.538 8.045 1.00 97.62 97 VAL A C 1
ATOM 724 O O . VAL A 1 97 ? -8.560 2.300 8.913 1.00 97.62 97 VAL A O 1
ATOM 727 N N . LEU A 1 98 ? -8.779 0.400 7.744 1.00 96.62 98 LEU A N 1
ATOM 728 C CA . LEU A 1 98 ? -10.034 0.038 8.408 1.00 96.62 98 LEU A CA 1
ATOM 729 C C . LEU A 1 98 ? -9.829 -0.263 9.898 1.00 96.62 98 LEU A C 1
ATOM 731 O O . LEU A 1 98 ? -10.659 0.118 10.722 1.00 96.62 98 LEU A O 1
ATOM 735 N N . SER A 1 99 ? -8.729 -0.932 10.253 1.00 96.56 99 SER A N 1
ATOM 736 C CA . SER A 1 99 ? -8.411 -1.221 11.652 1.00 96.56 99 SER A CA 1
ATOM 737 C C . SER A 1 99 ? -8.178 0.050 12.465 1.00 96.56 99 SER A C 1
ATOM 739 O O . SER A 1 99 ? -8.550 0.094 13.636 1.00 96.56 99 SER A O 1
ATOM 741 N N . GLU A 1 100 ? -7.574 1.082 11.875 1.00 97.44 100 GLU A N 1
ATOM 742 C CA . GLU A 1 100 ? -7.431 2.388 12.520 1.00 97.44 100 GLU A CA 1
ATOM 743 C C . GLU A 1 100 ? -8.795 3.037 12.745 1.00 97.44 100 GLU A C 1
ATOM 745 O O . GLU A 1 100 ? -9.123 3.417 13.866 1.00 97.44 100 GLU A O 1
ATOM 750 N N . PHE A 1 101 ? -9.643 3.065 11.715 1.00 97.44 101 PHE A N 1
ATOM 751 C CA . PHE A 1 101 ? -11.004 3.580 11.845 1.00 97.44 101 PHE A CA 1
ATOM 752 C C . PHE A 1 101 ? -11.795 2.871 12.951 1.00 97.44 101 PHE A C 1
ATOM 754 O O . PHE A 1 101 ? -12.415 3.521 13.784 1.00 97.44 101 PHE A O 1
ATOM 761 N N . PHE A 1 102 ? -11.745 1.541 13.030 1.00 96.31 102 PHE A N 1
ATOM 762 C CA . PHE A 1 102 ? -12.401 0.817 14.120 1.00 96.31 102 PHE A CA 1
ATOM 763 C C . PHE A 1 102 ? -11.877 1.217 15.500 1.00 96.31 102 PHE A C 1
ATOM 765 O O . PHE A 1 102 ? -12.684 1.420 16.409 1.00 96.31 102 PHE A O 1
ATOM 772 N N . GLN A 1 103 ? -10.567 1.411 15.649 1.00 95.25 103 GLN A N 1
ATOM 773 C CA . GLN A 1 103 ? -9.991 1.871 16.910 1.00 95.25 103 GLN A CA 1
ATOM 774 C C . GLN A 1 103 ? -10.492 3.268 17.295 1.00 95.25 103 GLN A C 1
ATOM 776 O O . GLN A 1 103 ? -10.836 3.472 18.461 1.00 95.25 103 GLN A O 1
ATOM 781 N N . THR A 1 104 ? -10.639 4.200 16.344 1.00 95.56 104 THR A N 1
ATOM 782 C CA . THR A 1 104 ? -11.217 5.528 16.635 1.00 95.56 104 THR A CA 1
ATOM 783 C C . THR A 1 104 ? -12.695 5.463 17.025 1.00 95.56 104 THR A C 1
ATOM 785 O O . THR A 1 104 ? -13.175 6.321 17.763 1.00 95.56 104 THR A O 1
ATOM 788 N N . GLN A 1 105 ? -13.408 4.411 16.608 1.00 95.81 105 GLN A N 1
ATOM 789 C CA . GLN A 1 105 ? -14.779 4.111 17.042 1.00 95.81 105 GLN A CA 1
ATOM 790 C C . GLN A 1 105 ? -14.851 3.304 18.356 1.00 95.81 105 GLN A C 1
ATOM 792 O O . GLN A 1 105 ? -15.936 2.892 18.768 1.00 95.81 105 GLN A O 1
ATOM 797 N N . GLY A 1 106 ? -13.721 3.047 19.025 1.00 95.06 106 GLY A N 1
ATOM 798 C CA . GLY A 1 106 ? -13.666 2.253 20.257 1.00 95.06 106 GLY A CA 1
ATOM 799 C C . GLY A 1 106 ? -13.828 0.742 20.046 1.00 95.06 106 GLY A C 1
ATOM 800 O O . GLY A 1 106 ? -14.057 0.008 21.007 1.00 95.06 106 GLY A O 1
ATOM 801 N N . ILE A 1 107 ? -13.707 0.262 18.806 1.00 94.38 107 ILE A N 1
ATOM 802 C CA . ILE A 1 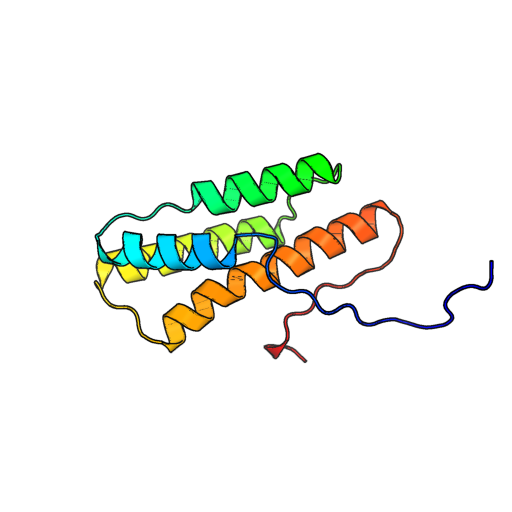107 ? -13.748 -1.157 18.451 1.00 94.38 107 ILE A CA 1
ATOM 803 C C . ILE A 1 107 ? -12.310 -1.676 18.389 1.00 94.38 107 ILE A C 1
ATOM 805 O O . ILE A 1 107 ? -11.510 -1.247 17.559 1.00 94.38 107 ILE A O 1
ATOM 809 N N . THR A 1 108 ? -11.968 -2.636 19.250 1.00 92.75 108 THR A N 1
ATOM 810 C CA . THR A 1 108 ? -10.662 -3.300 19.186 1.00 92.75 108 THR A CA 1
ATOM 811 C C . THR A 1 108 ? -10.557 -4.115 17.900 1.00 92.75 108 THR A C 1
ATOM 813 O O . THR A 1 108 ? -11.207 -5.148 17.754 1.00 92.75 108 THR A O 1
ATOM 816 N N . ALA A 1 109 ? -9.709 -3.661 16.981 1.00 93.56 109 ALA A N 1
ATOM 817 C CA . ALA A 1 109 ? -9.394 -4.342 15.736 1.00 93.56 109 ALA A CA 1
ATOM 818 C C . ALA A 1 109 ? -7.879 -4.531 15.626 1.00 93.56 109 ALA A C 1
ATOM 820 O O . ALA A 1 109 ? -7.109 -3.626 15.946 1.00 93.56 109 ALA A O 1
ATOM 821 N N . LYS A 1 110 ? -7.456 -5.723 15.196 1.00 92.06 110 LYS A N 1
ATOM 822 C CA . LYS A 1 110 ? -6.052 -6.045 14.936 1.00 92.06 110 LYS A CA 1
ATOM 823 C C . LYS A 1 110 ? -5.887 -6.302 13.435 1.00 92.06 110 LYS A C 1
ATOM 825 O O . LYS A 1 110 ? -6.505 -7.245 12.938 1.00 92.06 110 LYS A O 1
ATOM 830 N N . PRO A 1 111 ? -5.049 -5.534 12.715 1.00 93.38 111 PRO A N 1
ATOM 831 C CA . PRO A 1 111 ? -4.739 -5.844 11.327 1.00 93.38 111 PRO A CA 1
ATOM 832 C C . PRO A 1 111 ? -3.913 -7.137 11.273 1.00 93.38 111 PRO A C 1
ATOM 834 O O . PRO A 1 111 ? -3.070 -7.374 12.138 1.00 93.38 111 PRO A O 1
ATOM 837 N N . THR A 1 112 ? -4.166 -8.008 10.298 1.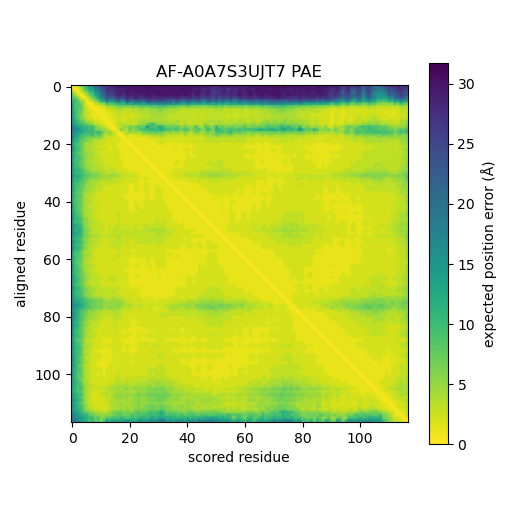00 92.12 112 THR A N 1
ATOM 838 C CA . THR A 1 112 ? -3.414 -9.262 10.118 1.00 92.12 112 THR A CA 1
ATOM 839 C C . THR A 1 112 ? -3.211 -9.525 8.633 1.00 92.12 112 THR A C 1
ATOM 841 O O . THR A 1 112 ? -4.174 -9.487 7.869 1.00 92.12 112 THR A O 1
ATOM 844 N N . ASP A 1 113 ? -1.964 -9.777 8.236 1.00 89.88 113 ASP A N 1
ATOM 845 C CA . ASP A 1 113 ? -1.632 -10.163 6.867 1.00 89.88 113 ASP A CA 1
ATOM 846 C C . ASP A 1 113 ? -1.819 -11.690 6.725 1.00 89.88 113 ASP A C 1
ATOM 848 O O . ASP A 1 113 ? -1.433 -12.459 7.604 1.00 89.88 113 ASP A O 1
ATOM 852 N N . ALA A 1 114 ? -2.429 -12.154 5.628 1.00 84.81 114 ALA A N 1
ATOM 853 C CA . ALA A 1 114 ? -2.878 -13.550 5.503 1.00 84.81 114 ALA A CA 1
ATOM 854 C C . ALA A 1 114 ? -1.747 -14.597 5.553 1.00 84.81 114 ALA A C 1
ATOM 856 O O . ALA A 1 114 ? -1.996 -15.751 5.883 1.00 84.81 114 ALA A O 1
ATOM 857 N N . TRP A 1 115 ? -0.511 -14.210 5.237 1.00 80.75 115 TRP A N 1
ATOM 858 C CA . TRP A 1 115 ? 0.668 -15.080 5.309 1.00 80.75 115 TRP A CA 1
ATOM 859 C C . TRP A 1 115 ? 1.285 -15.185 6.713 1.00 80.75 115 TRP A C 1
ATOM 861 O O . TRP A 1 115 ? 2.264 -15.906 6.883 1.00 80.75 115 TRP A O 1
ATOM 871 N N . GLU A 1 116 ? 0.767 -14.445 7.698 1.00 77.25 116 GLU A N 1
ATOM 872 C CA . GLU A 1 116 ? 1.191 -14.512 9.108 1.00 77.25 116 GLU A CA 1
ATOM 873 C C . GLU A 1 116 ? 0.263 -15.391 9.967 1.00 77.25 116 GLU A C 1
ATOM 875 O O . GLU A 1 116 ? 0.485 -15.513 11.175 1.00 77.25 116 GLU A O 1
ATOM 880 N N . LEU A 1 117 ? -0.783 -15.962 9.356 1.00 66.38 117 LEU A N 1
ATOM 881 C CA . LEU A 1 117 ? -1.774 -16.833 9.994 1.00 66.38 117 LEU A CA 1
ATOM 882 C C . LEU A 1 117 ? -1.343 -18.303 10.039 1.00 66.38 117 LEU A C 1
ATOM 884 O O . LEU A 1 117 ? -0.672 -18.768 9.090 1.00 66.38 117 LEU A O 1
#

InterPro domains:
  IPR036393 Acetylglutamate kinase-like superfamily [G3DSA:3.40.1160.10] (2-117)
  IPR036393 Acetylglutamate kinase-like superfamily [SSF53633] (7-116)

Solvent-accessible surface area (backbone atoms only — not comparable to full-atom values): 6852 Å² total; per-residue (Å²): 132,87,73,84,87,68,88,82,84,85,86,74,65,42,59,87,63,37,47,60,50,41,52,51,30,47,63,35,3,51,72,62,41,74,64,62,60,73,58,51,53,53,51,46,54,49,25,54,76,69,74,42,77,78,50,70,74,44,56,53,48,53,54,51,50,53,52,53,32,47,51,23,33,74,65,60,57,79,51,72,69,52,52,53,55,51,41,48,48,28,30,59,42,35,42,45,55,53,25,50,51,32,45,79,71,75,39,95,55,78,64,79,61,82,89,78,110

Sequence (117 aa):
MDGMRGNPVVVLSAMGKTTNMLLTAADSALKGTVDISPIVDFTRGIAEGLGIEVPQSVEELFQQLSKVLTGISLLEDVTPRIQDFIVSFGERISVRVLSEFFQTQGITAKPTDAWEL

Foldseek 3Di:
DDDPPDDDDDADAFDDCLLVVLLVQLVVLLVLDHDCVVVVVVLCVVCVVLVHDQDPVLVVLSVVLSVLSPVCNVVSDDDPVSSVVSSLNRRQSVQRSVCRSCVVVVHHHDRDRPVVD